Protein AF-A0A954LV20-F1 (afdb_monomer_lite)

Secondary structure (DSSP, 8-state):
------PPPHHHHTTS-----PPP-HHHHHHHHHHH-TT--HHHHHHHHHHHHHHHH-TT-SS---HHHHHHHHHHHHHTT--HHHHHH--TTHHHH--SHHHHHHHHHTT-

Foldseek 3Di:
DPPDDDDDDPVVVVVDDDDDDDADDLVVLVVVLCVLCVPQDPLNSVLLSVVLVVLQPDPQAPDRFGSQLSSVLSVVCVVVVPDSVNSVVDRPPCCSRHVDPSSVVVVVVVND

Radius of gyration: 16.37 Å; chains: 1; bounding box: 40×36×41 Å

Structure (mmCIF, N/CA/C/O backbone):
data_AF-A0A954LV20-F1
#
_entry.id   AF-A0A954LV20-F1
#
loop_
_atom_site.group_PDB
_atom_site.id
_atom_site.type_symbol
_atom_site.label_atom_id
_atom_site.label_alt_id
_atom_site.label_comp_id
_atom_site.label_asym_id
_atom_site.label_entity_id
_atom_site.label_seq_id
_atom_site.pdbx_PDB_ins_code
_atom_site.Cartn_x
_atom_site.Cartn_y
_atom_site.Cartn_z
_atom_site.occupancy
_atom_site.B_iso_or_equiv
_atom_site.auth_seq_id
_atom_site.auth_comp_id
_atom_site.auth_asym_id
_atom_site.auth_atom_id
_atom_site.pdbx_PDB_model_num
ATOM 1 N N . THR A 1 1 ? 17.984 -9.323 3.200 1.00 39.69 1 THR A N 1
ATOM 2 C CA . THR A 1 1 ? 18.374 -9.291 1.773 1.00 39.69 1 THR A CA 1
ATOM 3 C C . THR A 1 1 ? 17.966 -7.945 1.202 1.00 39.69 1 THR A C 1
ATOM 5 O O . THR A 1 1 ? 16.823 -7.547 1.378 1.00 39.69 1 THR A O 1
ATOM 8 N N . SER A 1 2 ? 18.893 -7.176 0.620 1.00 36.25 2 SER A N 1
ATOM 9 C CA . SER A 1 2 ? 18.552 -5.891 -0.012 1.00 36.25 2 SER A CA 1
ATOM 10 C C . SER A 1 2 ? 17.952 -6.174 -1.391 1.00 36.25 2 SER A C 1
ATOM 12 O O . SER A 1 2 ? 18.685 -6.297 -2.368 1.00 36.25 2 SER A O 1
ATOM 14 N N . ASN A 1 3 ? 16.627 -6.343 -1.461 1.00 51.16 3 ASN A N 1
ATOM 15 C CA . ASN A 1 3 ? 15.874 -6.363 -2.723 1.00 51.16 3 ASN A CA 1
ATOM 16 C C . ASN A 1 3 ? 15.772 -4.931 -3.265 1.00 51.16 3 ASN A C 1
ATOM 18 O O . ASN A 1 3 ? 14.687 -4.358 -3.348 1.00 51.16 3 ASN A O 1
ATOM 22 N N . ASN A 1 4 ? 16.915 -4.312 -3.555 1.00 57.66 4 ASN A N 1
ATOM 23 C CA . ASN A 1 4 ? 16.916 -3.085 -4.329 1.00 57.66 4 ASN A CA 1
ATOM 24 C C . ASN A 1 4 ? 16.660 -3.480 -5.785 1.00 57.66 4 ASN A C 1
ATOM 26 O O . ASN A 1 4 ? 17.418 -4.279 -6.339 1.00 57.66 4 ASN A O 1
ATOM 30 N N . GLU A 1 5 ? 15.580 -2.972 -6.373 1.00 66.25 5 GLU A N 1
ATOM 31 C CA . GLU A 1 5 ? 15.262 -3.196 -7.782 1.00 66.25 5 GLU A CA 1
ATOM 32 C C . GLU A 1 5 ? 16.418 -2.652 -8.623 1.00 66.25 5 GLU A C 1
ATOM 34 O O . GLU A 1 5 ? 16.684 -1.451 -8.659 1.00 66.25 5 GLU A O 1
ATOM 39 N N . LYS A 1 6 ? 17.175 -3.565 -9.231 1.00 70.06 6 LYS A N 1
ATOM 40 C CA . LYS A 1 6 ? 18.248 -3.246 -10.163 1.00 70.06 6 LYS A CA 1
ATOM 41 C C . LYS A 1 6 ? 17.764 -3.676 -11.534 1.00 70.06 6 LYS A C 1
ATOM 43 O O . LYS A 1 6 ? 17.272 -4.797 -11.673 1.00 70.06 6 LYS A O 1
ATOM 48 N N . GLU A 1 7 ? 17.891 -2.799 -12.521 1.00 74.81 7 GLU A N 1
ATOM 49 C CA . GLU A 1 7 ? 17.536 -3.151 -13.892 1.00 74.81 7 GLU A CA 1
ATOM 50 C C . GLU A 1 7 ? 18.314 -4.398 -14.329 1.00 74.81 7 GLU A C 1
ATOM 52 O O . GLU A 1 7 ? 19.522 -4.526 -14.090 1.00 74.81 7 GLU A O 1
ATOM 57 N N . LEU A 1 8 ? 17.590 -5.354 -14.912 1.00 80.31 8 LEU A N 1
ATOM 58 C CA . LEU A 1 8 ? 18.183 -6.585 -15.413 1.00 80.31 8 LEU A CA 1
ATOM 59 C C . LEU A 1 8 ? 18.998 -6.273 -16.678 1.00 80.31 8 LEU A C 1
ATOM 61 O O . LEU A 1 8 ? 18.495 -5.576 -17.555 1.00 80.31 8 LEU A O 1
ATOM 65 N N . PRO A 1 9 ? 20.221 -6.813 -16.826 1.00 85.38 9 PRO A N 1
ATOM 66 C CA . PRO A 1 9 ? 21.006 -6.612 -18.041 1.00 85.38 9 PRO A CA 1
ATOM 67 C C . PRO A 1 9 ? 20.317 -7.194 -19.287 1.00 85.38 9 PRO A C 1
ATOM 69 O O . PRO A 1 9 ? 19.716 -8.268 -19.215 1.00 85.38 9 PRO A O 1
ATOM 72 N N . ASP A 1 10 ? 20.528 -6.589 -20.460 1.00 84.06 10 ASP A N 1
ATOM 73 C CA . ASP A 1 10 ? 19.981 -7.050 -21.754 1.00 84.06 10 ASP A CA 1
ATOM 74 C C . ASP A 1 10 ? 20.246 -8.531 -22.060 1.00 84.06 10 ASP A C 1
ATOM 76 O O . ASP A 1 10 ? 19.436 -9.225 -22.682 1.00 84.06 10 ASP A O 1
ATOM 80 N N . ALA A 1 11 ? 21.393 -9.049 -21.612 1.00 85.81 11 ALA A N 1
ATOM 81 C CA . ALA A 1 11 ? 21.744 -10.456 -21.769 1.00 85.81 11 ALA A CA 1
ATOM 82 C C . ALA A 1 11 ? 20.756 -11.403 -21.059 1.00 85.81 11 ALA A C 1
ATOM 84 O O . ALA A 1 11 ? 20.539 -12.515 -21.543 1.00 85.81 11 ALA A O 1
ATOM 85 N N . PHE A 1 12 ? 20.149 -10.964 -19.950 1.00 82.25 12 PHE A N 1
ATOM 86 C CA . PHE A 1 12 ? 19.091 -11.687 -19.243 1.00 82.25 12 PHE A CA 1
ATOM 87 C C . PHE A 1 12 ? 17.727 -11.465 -19.893 1.00 82.25 12 PHE A C 1
ATOM 89 O O . PHE A 1 12 ? 16.999 -12.434 -20.097 1.00 82.25 12 PHE A O 1
ATOM 96 N N . LEU A 1 13 ? 17.409 -10.228 -20.291 1.00 82.81 13 LEU A N 1
ATOM 97 C CA . LEU A 1 13 ? 16.119 -9.901 -20.911 1.00 82.81 13 LEU A CA 1
ATOM 98 C C . LEU A 1 13 ? 15.853 -10.731 -22.175 1.00 82.81 13 LEU A C 1
ATOM 100 O O . LEU A 1 13 ? 14.733 -11.175 -22.397 1.00 82.81 13 LEU A O 1
ATOM 104 N N . ARG A 1 14 ? 16.891 -11.038 -22.965 1.00 88.50 14 ARG A N 1
ATOM 105 C CA . ARG A 1 14 ? 16.764 -11.876 -24.174 1.00 88.50 14 ARG A CA 1
ATOM 106 C C . ARG A 1 14 ? 16.593 -13.378 -23.912 1.00 88.50 14 ARG A C 1
ATOM 108 O O . ARG A 1 14 ? 16.395 -14.130 -24.861 1.00 88.50 14 ARG A O 1
ATOM 115 N N . ARG A 1 15 ? 16.712 -13.834 -22.661 1.00 93.31 15 ARG A N 1
ATOM 116 C CA . ARG A 1 15 ? 16.592 -15.252 -22.265 1.00 93.31 15 ARG A CA 1
ATOM 117 C C . ARG A 1 15 ? 15.349 -15.532 -21.422 1.00 93.31 15 ARG A C 1
ATOM 11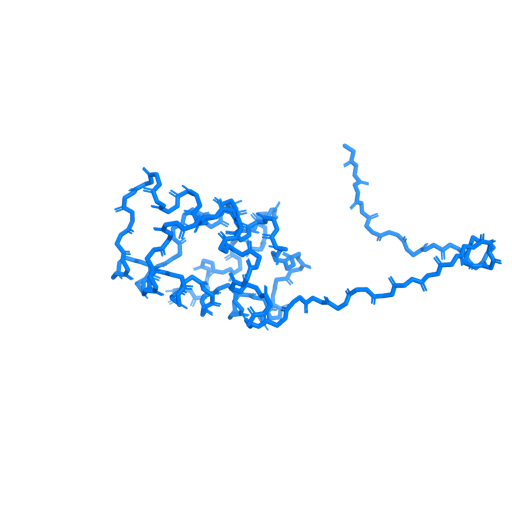9 O O . ARG A 1 15 ? 15.134 -16.675 -21.027 1.00 93.31 15 ARG A O 1
ATOM 126 N N . CYS A 1 16 ? 14.544 -14.508 -21.149 1.00 88.19 16 CYS A N 1
ATOM 127 C CA . CYS A 1 16 ? 13.368 -14.599 -20.298 1.00 88.19 16 CYS A CA 1
ATOM 128 C C . CYS A 1 16 ? 12.140 -14.041 -21.019 1.00 88.19 16 CYS A C 1
ATOM 130 O O . CYS A 1 16 ? 12.219 -13.044 -21.731 1.00 88.19 16 CYS A O 1
ATOM 132 N N . VAL A 1 17 ? 10.987 -14.670 -20.793 1.00 86.00 17 VAL A N 1
ATOM 133 C CA . VAL A 1 17 ? 9.694 -14.086 -21.158 1.00 86.00 17 VAL A CA 1
ATOM 134 C C . VAL A 1 17 ? 9.321 -13.082 -20.076 1.00 86.00 17 VAL A C 1
ATOM 136 O O . VAL A 1 17 ? 9.325 -13.417 -18.892 1.00 86.00 17 VAL A O 1
ATOM 139 N N . PHE A 1 18 ? 9.006 -11.857 -20.482 1.00 84.00 18 PHE A N 1
ATOM 140 C CA . PHE A 1 18 ? 8.568 -10.803 -19.578 1.00 84.00 18 PHE A CA 1
ATOM 141 C C . PHE A 1 18 ? 7.073 -10.549 -19.752 1.00 84.00 18 PHE A C 1
ATOM 143 O O . PHE A 1 18 ? 6.589 -10.373 -20.870 1.00 84.00 18 PHE A O 1
ATOM 150 N N . HIS A 1 19 ? 6.352 -10.500 -18.635 1.00 87.00 19 HIS A N 1
ATOM 151 C CA . HIS A 1 19 ? 4.964 -10.070 -18.594 1.00 87.00 19 HIS A CA 1
ATOM 152 C C . HIS A 1 19 ? 4.827 -8.976 -17.541 1.00 87.00 19 HIS A C 1
ATOM 154 O O . HIS A 1 19 ? 5.071 -9.206 -16.356 1.00 87.00 19 HIS A O 1
ATOM 160 N N . TYR A 1 20 ? 4.465 -7.777 -17.989 1.00 88.50 20 TYR A N 1
ATOM 161 C CA . TYR A 1 20 ? 4.199 -6.667 -17.091 1.00 88.50 20 TYR A CA 1
ATOM 162 C C . TYR A 1 20 ? 2.812 -6.829 -16.475 1.00 88.50 20 TYR A C 1
ATOM 164 O O . TYR A 1 20 ? 1.810 -6.831 -17.188 1.00 88.50 20 TYR A O 1
ATOM 172 N N . ILE A 1 21 ? 2.764 -6.921 -15.149 1.00 91.31 21 ILE A N 1
ATOM 173 C CA . ILE A 1 21 ? 1.515 -6.905 -14.395 1.00 91.31 21 ILE A CA 1
ATOM 174 C C . ILE A 1 21 ? 1.300 -5.474 -13.919 1.00 91.31 21 ILE A C 1
ATOM 176 O O . ILE A 1 21 ? 2.054 -4.961 -13.089 1.00 91.31 21 ILE A O 1
ATOM 180 N N . ALA A 1 22 ? 0.280 -4.821 -14.471 1.00 93.56 22 ALA A N 1
ATOM 181 C CA . ALA A 1 22 ? -0.117 -3.500 -14.019 1.00 93.56 22 ALA A CA 1
ATOM 182 C C . ALA A 1 22 ? -0.559 -3.555 -12.553 1.00 93.56 22 ALA A C 1
ATOM 184 O O . ALA A 1 22 ? -1.127 -4.546 -12.088 1.00 93.56 22 ALA A O 1
ATOM 185 N N . PHE A 1 23 ? -0.311 -2.472 -11.819 1.00 95.81 23 PHE A N 1
ATOM 186 C CA . PHE A 1 23 ? -0.840 -2.365 -10.467 1.00 95.81 23 PHE A CA 1
ATOM 187 C C . PHE A 1 23 ? -2.379 -2.393 -10.515 1.00 95.81 23 PHE A C 1
ATOM 189 O O . PHE A 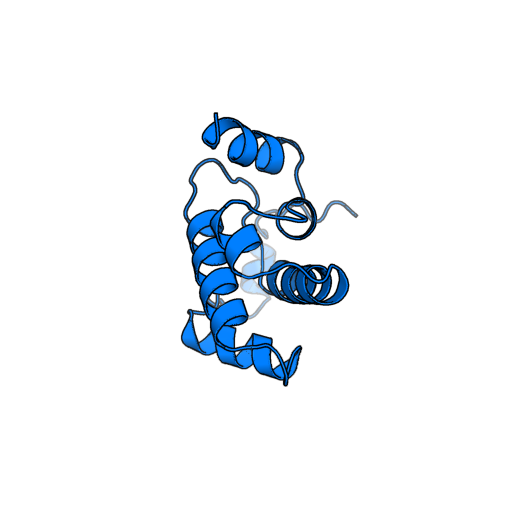1 23 ? -2.940 -1.716 -11.381 1.00 95.81 23 PHE A O 1
ATOM 196 N N . PRO A 1 24 ? -3.062 -3.131 -9.617 1.00 97.06 24 PRO A N 1
ATOM 197 C CA . PRO A 1 24 ? -4.508 -3.289 -9.697 1.00 97.06 24 PRO A CA 1
ATOM 198 C C . PRO A 1 24 ? -5.234 -1.944 -9.635 1.00 97.06 24 PRO A C 1
ATOM 200 O O . PRO A 1 24 ? -4.866 -1.055 -8.855 1.00 97.06 24 PRO A O 1
ATOM 203 N N . ASP A 1 25 ? -6.288 -1.809 -10.436 1.00 95.50 25 ASP A N 1
ATOM 204 C CA . ASP A 1 25 ? -7.250 -0.725 -10.276 1.00 95.50 25 ASP A CA 1
ATOM 205 C C . ASP A 1 25 ? -8.114 -0.938 -9.023 1.00 95.50 25 ASP A C 1
ATOM 207 O O . ASP A 1 25 ? -8.016 -1.956 -8.334 1.00 95.50 25 ASP A O 1
ATOM 211 N N . LYS A 1 26 ? -8.961 0.044 -8.701 1.00 95.94 26 LYS A N 1
ATOM 212 C CA . LYS A 1 26 ? -9.787 -0.001 -7.488 1.00 95.94 26 LYS A CA 1
ATOM 213 C C . LYS A 1 26 ? -10.705 -1.223 -7.455 1.00 95.94 26 LYS A C 1
ATOM 215 O O . LYS A 1 26 ? -10.862 -1.802 -6.387 1.00 95.94 26 LYS A O 1
ATOM 220 N N . GLN A 1 27 ? -11.287 -1.612 -8.590 1.00 96.44 27 GLN A N 1
ATOM 221 C CA . GLN A 1 27 ? -12.224 -2.734 -8.645 1.00 96.44 27 GLN A CA 1
ATOM 222 C C . GLN A 1 27 ? -11.498 -4.060 -8.408 1.00 96.44 27 GLN A C 1
ATOM 224 O O . GLN A 1 27 ? -11.867 -4.815 -7.515 1.00 96.44 27 GLN A O 1
ATOM 229 N N . THR A 1 28 ? -10.397 -4.284 -9.121 1.00 97.88 28 THR A N 1
ATOM 230 C CA . THR A 1 28 ? -9.547 -5.465 -8.942 1.00 97.88 28 THR A CA 1
ATOM 231 C C . THR A 1 28 ? -8.986 -5.524 -7.520 1.00 97.88 28 THR A C 1
ATOM 233 O O . THR A 1 28 ? -8.878 -6.594 -6.926 1.00 97.88 28 THR A O 1
ATOM 236 N N . MET A 1 29 ? -8.646 -4.372 -6.931 1.00 98.25 29 MET A N 1
ATOM 237 C CA . MET A 1 29 ? -8.170 -4.304 -5.551 1.00 98.25 29 MET A CA 1
ATOM 238 C C . MET A 1 29 ? -9.252 -4.690 -4.538 1.00 98.25 29 MET A C 1
ATOM 240 O O . MET A 1 29 ? -8.936 -5.367 -3.562 1.00 98.25 29 MET A O 1
ATOM 244 N N . VAL A 1 30 ? -10.515 -4.306 -4.762 1.00 98.31 30 VAL A N 1
ATOM 245 C CA . VAL A 1 30 ? -11.644 -4.781 -3.945 1.00 98.31 30 VAL A CA 1
ATOM 246 C C . VAL A 1 30 ? -11.710 -6.304 -3.992 1.00 98.31 30 VAL A C 1
ATOM 248 O O . VAL A 1 30 ? -11.760 -6.927 -2.934 1.00 98.31 30 VAL A O 1
ATOM 251 N N . ASP A 1 31 ? -11.635 -6.903 -5.180 1.00 98.19 31 ASP A N 1
ATOM 252 C CA . ASP A 1 31 ? -11.709 -8.359 -5.336 1.00 98.19 31 ASP A CA 1
ATOM 253 C C . ASP A 1 31 ? -10.559 -9.062 -4.601 1.00 98.19 31 ASP A C 1
ATOM 255 O O . ASP A 1 31 ? -10.787 -10.009 -3.846 1.00 98.19 31 ASP A O 1
ATOM 259 N N . ILE A 1 32 ? -9.330 -8.546 -4.732 1.00 98.38 32 ILE A N 1
ATOM 260 C CA . ILE A 1 32 ? -8.163 -9.052 -3.994 1.00 98.38 32 ILE A CA 1
ATOM 261 C C . ILE A 1 32 ? -8.404 -8.963 -2.486 1.00 98.38 32 ILE A C 1
ATOM 263 O O . ILE A 1 32 ? -8.226 -9.946 -1.766 1.00 98.38 32 ILE A O 1
ATOM 267 N N . VAL A 1 33 ? -8.830 -7.801 -1.988 1.00 98.44 33 VAL A N 1
ATOM 268 C CA . VAL A 1 33 ? -9.073 -7.612 -0.556 1.00 98.44 33 VAL A CA 1
ATOM 269 C C . VAL A 1 33 ? -10.152 -8.565 -0.054 1.00 98.44 33 VAL A C 1
ATOM 271 O O . VAL A 1 33 ? -9.980 -9.125 1.022 1.00 98.44 33 VAL A O 1
ATOM 274 N N . ARG A 1 34 ? -11.221 -8.811 -0.816 1.00 98.00 34 ARG A N 1
ATOM 275 C CA . ARG A 1 34 ? -12.301 -9.730 -0.422 1.00 98.00 34 ARG A CA 1
ATOM 276 C C . ARG A 1 34 ? -11.847 -11.178 -0.296 1.00 98.00 34 ARG A C 1
ATOM 278 O O . ARG A 1 34 ? -12.383 -11.893 0.544 1.00 98.00 34 ARG A O 1
ATOM 285 N N . VAL A 1 35 ? -10.841 -11.603 -1.060 1.00 98.31 35 VAL A N 1
ATOM 286 C CA . VAL A 1 35 ? -10.226 -12.930 -0.887 1.00 98.31 35 VAL A CA 1
ATOM 287 C C . VAL A 1 35 ? -9.506 -13.035 0.462 1.00 98.31 35 VAL A C 1
ATOM 289 O O . VAL A 1 35 ? -9.587 -14.067 1.125 1.00 98.31 35 VAL A O 1
ATOM 292 N N . HIS A 1 36 ? -8.823 -11.971 0.892 1.00 98.19 36 HIS A N 1
ATOM 293 C CA . HIS A 1 36 ? -8.049 -11.965 2.139 1.00 98.19 36 HIS A CA 1
ATOM 294 C C . HIS A 1 36 ? -8.875 -11.604 3.380 1.00 98.19 36 HIS A C 1
ATOM 296 O O . HIS A 1 36 ? -8.610 -12.114 4.467 1.00 98.19 36 HIS A O 1
ATOM 302 N N . HIS A 1 37 ? -9.884 -10.751 3.212 1.00 97.56 37 HIS A N 1
ATOM 303 C CA . HIS A 1 37 ? -10.749 -10.207 4.257 1.00 97.56 37 HIS A CA 1
ATOM 304 C C . HIS A 1 37 ? -12.227 -10.290 3.833 1.00 97.56 37 HIS A C 1
ATOM 306 O O . HIS A 1 37 ? -12.845 -9.259 3.555 1.00 97.56 37 HIS A O 1
ATOM 312 N N . PRO A 1 38 ? -12.831 -11.495 3.787 1.00 96.75 38 PRO A N 1
ATOM 313 C CA . PRO A 1 38 ? -14.197 -11.681 3.281 1.00 96.75 38 PRO A CA 1
ATOM 314 C C . PRO A 1 38 ? -15.247 -10.816 3.991 1.00 96.75 38 PRO A C 1
ATOM 316 O O . PRO A 1 38 ? -16.169 -10.305 3.360 1.00 96.75 38 PRO A O 1
ATOM 319 N N . ASN A 1 39 ? -15.053 -10.593 5.294 1.00 95.44 39 ASN A N 1
ATOM 320 C CA . ASN A 1 39 ? -15.984 -9.881 6.170 1.00 95.44 39 ASN A CA 1
ATOM 321 C C . ASN A 1 39 ? -15.587 -8.415 6.421 1.00 95.44 39 ASN A C 1
ATOM 323 O O . ASN A 1 39 ? -16.036 -7.832 7.405 1.00 95.44 39 ASN A O 1
ATOM 327 N N . VAL A 1 40 ? -14.700 -7.823 5.609 1.00 96.06 40 VAL A N 1
ATOM 328 C CA . VAL A 1 40 ? -14.380 -6.394 5.754 1.00 96.06 40 VAL A CA 1
ATOM 329 C C . VAL A 1 40 ? -15.634 -5.553 5.507 1.00 96.06 40 VAL A C 1
ATOM 331 O O . VAL A 1 40 ? -16.373 -5.793 4.551 1.00 96.06 40 VAL A O 1
ATOM 334 N N . GLU A 1 41 ? -15.886 -4.573 6.368 1.00 95.38 41 GLU A N 1
ATOM 335 C CA . GLU A 1 41 ? -17.010 -3.655 6.195 1.00 95.38 41 GLU A CA 1
ATOM 336 C C . GLU A 1 41 ? -16.799 -2.754 4.970 1.00 95.38 41 GLU A C 1
ATOM 338 O O . GLU A 1 41 ? -15.692 -2.264 4.726 1.00 95.38 41 GLU A O 1
ATOM 343 N N . ASP A 1 42 ? -17.866 -2.513 4.207 1.00 95.19 42 ASP A N 1
ATOM 344 C CA . ASP A 1 42 ? -17.808 -1.775 2.938 1.00 95.19 42 ASP A CA 1
ATOM 345 C C . ASP A 1 42 ? -17.296 -0.342 3.114 1.00 95.19 42 ASP A C 1
ATOM 347 O O . ASP A 1 42 ? -16.477 0.127 2.320 1.00 95.19 42 ASP A O 1
ATOM 351 N N . GLU A 1 43 ? -17.738 0.347 4.170 1.00 94.00 43 GLU A N 1
ATOM 352 C CA . GLU A 1 43 ? -17.310 1.722 4.431 1.00 94.00 43 GLU A CA 1
ATOM 353 C C . GLU A 1 43 ? -15.835 1.772 4.848 1.00 94.00 43 GLU A C 1
ATOM 355 O O . GLU A 1 43 ? -15.085 2.610 4.345 1.00 94.00 43 GLU A O 1
ATOM 360 N N . LEU A 1 44 ? -15.374 0.817 5.667 1.00 95.06 44 LEU A N 1
ATOM 361 C CA . LEU A 1 44 ? -13.954 0.689 5.998 1.00 95.06 44 LEU A CA 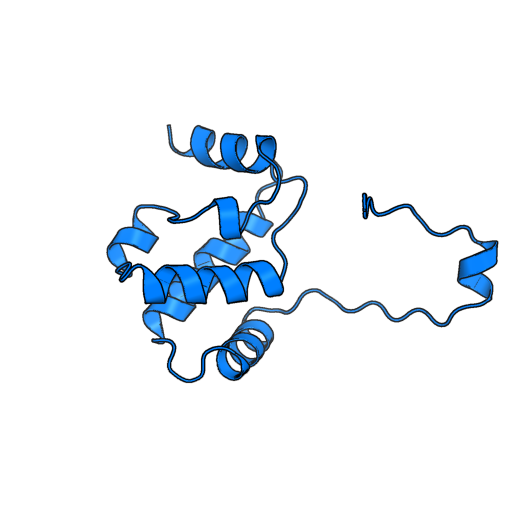1
ATOM 362 C C . LEU A 1 44 ? -13.122 0.448 4.735 1.00 95.06 44 LEU A C 1
ATOM 364 O O . LEU A 1 44 ? -12.130 1.142 4.514 1.00 95.06 44 LEU A O 1
ATOM 368 N N . LEU A 1 45 ? -13.537 -0.494 3.884 1.00 96.62 45 LEU A N 1
ATOM 369 C CA . LEU A 1 45 ? -12.835 -0.807 2.641 1.00 96.62 45 LEU A CA 1
ATOM 370 C C . LEU A 1 45 ? -12.735 0.418 1.728 1.00 96.62 45 LEU A C 1
ATOM 372 O O . LEU A 1 45 ? -11.664 0.722 1.202 1.00 96.62 45 LEU A O 1
ATOM 376 N N . LYS A 1 46 ? -13.837 1.149 1.565 1.00 95.81 46 LYS A N 1
ATOM 377 C CA . LYS A 1 46 ? -13.888 2.362 0.750 1.00 95.81 46 LYS A CA 1
ATOM 378 C C . LYS A 1 46 ? -12.930 3.437 1.266 1.00 95.81 46 LYS A C 1
ATOM 380 O O . LYS A 1 46 ? -12.165 3.986 0.470 1.00 95.81 46 LYS A O 1
ATOM 385 N N . GLN A 1 47 ? -12.931 3.714 2.573 1.00 95.38 47 GLN A N 1
ATOM 386 C CA . GLN A 1 47 ? -12.023 4.694 3.183 1.00 95.38 47 GLN A CA 1
ATOM 387 C C . GLN A 1 47 ? -10.558 4.260 3.075 1.00 95.38 47 GLN A C 1
ATOM 389 O O . GLN A 1 47 ? -9.694 5.058 2.707 1.00 95.38 47 GLN A O 1
ATOM 394 N N . VAL A 1 48 ? -10.278 2.979 3.318 1.00 96.88 48 VAL A N 1
ATOM 395 C CA . VAL A 1 48 ? -8.942 2.397 3.165 1.00 96.88 48 VAL A CA 1
ATOM 396 C C . VAL A 1 48 ? -8.432 2.567 1.736 1.00 96.88 48 VAL A C 1
ATOM 398 O O . VAL A 1 48 ? -7.329 3.076 1.543 1.00 96.88 48 VAL A O 1
ATOM 401 N N . LEU A 1 49 ? -9.223 2.194 0.725 1.00 97.38 49 LEU A N 1
ATOM 402 C CA . LEU A 1 49 ? -8.817 2.319 -0.675 1.00 97.38 49 LEU A CA 1
ATOM 403 C C . LEU A 1 49 ? -8.621 3.783 -1.073 1.00 97.38 49 LEU A C 1
ATOM 405 O O . LEU A 1 49 ? -7.654 4.099 -1.764 1.00 97.38 49 LEU A O 1
ATOM 409 N N . LEU A 1 50 ? -9.487 4.687 -0.607 1.00 95.44 50 LEU A N 1
ATOM 410 C CA . LEU A 1 50 ? -9.329 6.121 -0.838 1.00 95.44 50 LEU A CA 1
ATOM 411 C C . LEU A 1 50 ? -7.965 6.618 -0.336 1.00 95.44 50 LEU A C 1
ATOM 413 O O . LEU A 1 50 ? -7.211 7.222 -1.100 1.00 95.44 50 LEU A O 1
ATOM 417 N N . ARG A 1 51 ? -7.623 6.310 0.920 1.00 94.81 51 ARG A N 1
ATOM 418 C CA . ARG A 1 51 ? -6.349 6.708 1.541 1.00 94.81 51 ARG A CA 1
ATOM 419 C C . ARG A 1 51 ? -5.147 6.036 0.893 1.00 94.81 51 ARG A C 1
ATOM 421 O O . ARG A 1 51 ? -4.127 6.682 0.675 1.00 94.81 51 ARG A O 1
ATOM 428 N N . PHE A 1 52 ? -5.272 4.757 0.560 1.00 97.12 52 PHE A N 1
ATOM 429 C CA . PHE A 1 52 ? -4.203 3.976 -0.044 1.00 97.12 52 PHE A CA 1
ATOM 430 C C . PHE A 1 52 ? -3.798 4.508 -1.423 1.00 97.12 52 PHE A C 1
ATOM 432 O O . PHE A 1 52 ? -2.609 4.691 -1.686 1.00 97.12 52 PHE A O 1
ATOM 439 N N . TYR A 1 53 ? -4.766 4.792 -2.301 1.00 96.88 53 TYR A N 1
ATOM 440 C CA . TYR A 1 53 ? -4.457 5.342 -3.622 1.00 96.88 53 TYR A CA 1
ATOM 441 C C . TYR A 1 53 ? -3.975 6.791 -3.543 1.00 96.88 53 TYR A C 1
ATOM 443 O O . TYR A 1 53 ? -3.000 7.113 -4.216 1.00 96.88 53 TYR A O 1
ATOM 451 N N . TRP A 1 54 ? -4.552 7.616 -2.660 1.00 94.38 54 TRP A N 1
ATOM 452 C CA . TRP A 1 54 ? -4.023 8.957 -2.384 1.00 94.38 54 TRP A CA 1
ATOM 453 C C . TRP A 1 54 ? -2.542 8.908 -1.982 1.00 94.38 54 TRP A C 1
ATOM 455 O O . TRP A 1 54 ? -1.714 9.606 -2.562 1.00 94.38 54 TRP A O 1
ATOM 465 N N . LEU A 1 55 ? -2.176 8.012 -1.059 1.00 95.00 55 LEU A N 1
ATOM 466 C CA . LEU A 1 55 ? -0.790 7.832 -0.626 1.00 95.00 55 LEU A CA 1
ATOM 467 C C . LEU A 1 55 ? 0.140 7.418 -1.782 1.00 95.00 55 LEU A C 1
ATOM 469 O O . LEU A 1 55 ? 1.280 7.869 -1.851 1.00 95.00 55 LEU A O 1
ATOM 473 N N . ARG A 1 56 ? -0.331 6.571 -2.706 1.00 95.56 56 ARG A N 1
ATOM 474 C CA . ARG A 1 56 ? 0.442 6.141 -3.888 1.00 95.56 56 ARG A CA 1
ATOM 475 C C . ARG A 1 56 ? 0.638 7.246 -4.930 1.00 95.56 56 ARG A C 1
ATOM 477 O O . ARG A 1 56 ? 1.562 7.133 -5.739 1.00 95.56 56 ARG A O 1
ATOM 484 N N . GLU A 1 57 ? -0.219 8.262 -4.927 1.00 94.94 57 GLU A N 1
ATOM 485 C CA . GLU A 1 57 ? -0.149 9.421 -5.823 1.00 94.94 57 GLU A CA 1
ATOM 486 C C . GLU A 1 57 ? 0.813 10.505 -5.312 1.00 94.94 57 GLU A C 1
ATOM 488 O O . GLU A 1 57 ? 1.252 11.344 -6.099 1.00 94.94 57 GLU A O 1
ATOM 493 N N . LEU A 1 58 ? 1.201 10.470 -4.031 1.00 94.31 58 LEU A N 1
ATOM 494 C CA . LEU A 1 58 ? 2.127 11.444 -3.456 1.00 94.31 58 LEU A CA 1
ATOM 495 C C . LEU A 1 58 ? 3.527 11.349 -4.101 1.00 94.31 58 LEU A C 1
ATOM 497 O O . LEU A 1 58 ? 4.186 10.309 -3.995 1.00 94.31 58 LEU A O 1
ATOM 501 N N . PRO A 1 59 ? 4.046 12.437 -4.709 1.00 91.81 59 PRO A N 1
ATOM 502 C CA . PRO A 1 59 ? 5.360 12.429 -5.362 1.00 91.81 59 PRO A CA 1
ATOM 503 C C . PRO A 1 59 ? 6.539 12.242 -4.399 1.00 91.81 59 PRO A C 1
ATOM 505 O O . PRO A 1 59 ? 7.610 11.807 -4.813 1.00 91.81 59 PRO A O 1
ATOM 508 N N . SER A 1 60 ? 6.359 12.592 -3.122 1.00 90.56 60 SER A N 1
ATOM 509 C CA . SER A 1 60 ? 7.387 12.479 -2.081 1.00 90.56 60 SER A CA 1
ATOM 510 C C . SER A 1 60 ? 7.660 11.034 -1.655 1.00 90.56 60 SER A C 1
ATOM 512 O O . SER A 1 60 ? 8.710 10.770 -1.071 1.00 90.56 60 SER A O 1
ATOM 514 N N . ILE A 1 61 ? 6.750 10.103 -1.963 1.00 93.69 61 ILE A N 1
ATOM 515 C CA . ILE A 1 61 ? 6.865 8.699 -1.572 1.00 93.69 61 ILE A CA 1
ATOM 516 C C . ILE A 1 61 ? 7.761 7.959 -2.557 1.00 93.69 61 ILE A C 1
ATOM 518 O O . ILE A 1 61 ? 7.394 7.708 -3.708 1.00 93.69 61 ILE A O 1
ATOM 522 N N . ARG A 1 62 ? 8.944 7.560 -2.084 1.00 89.88 62 ARG A N 1
ATOM 523 C CA . ARG A 1 62 ? 9.925 6.836 -2.899 1.00 89.88 62 ARG A CA 1
ATOM 524 C C . ARG A 1 62 ? 9.532 5.380 -3.082 1.00 89.88 62 ARG A C 1
ATOM 526 O O . ARG A 1 62 ? 9.635 4.859 -4.190 1.00 89.88 62 ARG A O 1
ATOM 533 N N . LYS A 1 63 ? 9.094 4.709 -2.010 1.00 92.62 63 LYS A N 1
ATOM 534 C CA . LYS A 1 63 ? 8.587 3.336 -2.083 1.00 92.62 63 LYS A CA 1
ATOM 535 C C . LYS A 1 63 ? 7.074 3.338 -1.896 1.00 92.62 63 LYS A C 1
ATOM 537 O O . LYS A 1 63 ? 6.573 3.317 -0.775 1.00 92.62 63 LYS A O 1
ATOM 542 N N . ARG A 1 64 ? 6.347 3.324 -3.015 1.00 95.19 64 ARG A N 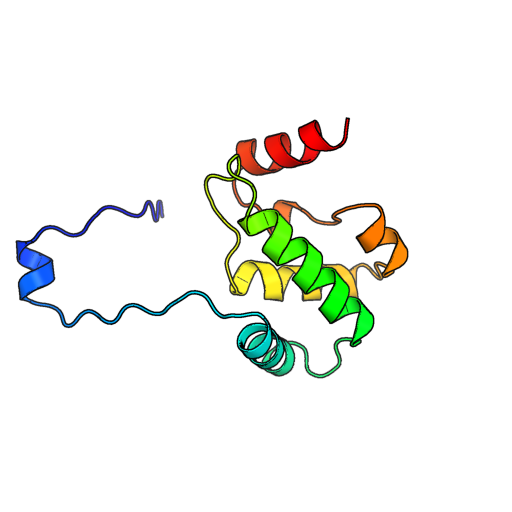1
ATOM 543 C CA . ARG A 1 64 ? 4.881 3.242 -3.006 1.00 95.19 64 ARG A CA 1
ATOM 544 C C . ARG A 1 64 ? 4.425 1.929 -2.349 1.00 95.19 64 ARG A C 1
ATOM 546 O O . ARG A 1 64 ? 4.976 0.881 -2.694 1.00 95.19 64 ARG A O 1
ATOM 553 N N . PRO A 1 65 ? 3.415 1.956 -1.464 1.00 96.75 65 PRO A N 1
ATOM 554 C CA . PRO A 1 65 ? 2.918 0.751 -0.804 1.00 96.75 65 PRO A CA 1
ATOM 555 C C . PRO A 1 65 ? 2.257 -0.189 -1.822 1.00 96.75 65 PRO A C 1
ATOM 557 O O . PRO A 1 65 ? 1.519 0.256 -2.701 1.00 96.75 65 PRO A O 1
ATOM 560 N N . SER A 1 66 ? 2.536 -1.482 -1.735 1.00 96.88 66 SER A N 1
ATOM 561 C CA . SER A 1 66 ? 2.023 -2.544 -2.603 1.00 96.88 66 SER A CA 1
ATOM 562 C C . SER A 1 66 ? 0.695 -3.121 -2.101 1.00 96.88 66 SER A C 1
ATOM 564 O O . SER A 1 66 ? 0.189 -2.757 -1.039 1.00 96.88 66 SER A O 1
ATOM 566 N N . THR A 1 67 ? 0.134 -4.057 -2.868 1.00 98.06 67 THR A N 1
ATOM 567 C CA . THR A 1 67 ? -1.066 -4.818 -2.495 1.00 98.06 67 THR A CA 1
ATOM 568 C C . THR A 1 67 ? -0.904 -5.539 -1.155 1.00 98.06 67 THR A C 1
ATOM 570 O O . THR A 1 67 ? -1.830 -5.528 -0.351 1.00 98.06 67 THR A O 1
ATOM 573 N N . SER A 1 68 ? 0.266 -6.121 -0.872 1.00 97.69 68 SER A N 1
ATOM 574 C CA . SER A 1 68 ? 0.492 -6.835 0.392 1.00 97.69 68 SER A CA 1
ATOM 575 C C . SER A 1 68 ? 0.446 -5.891 1.592 1.00 97.69 68 SER A C 1
ATOM 577 O O . SER A 1 68 ? -0.209 -6.190 2.584 1.00 97.69 68 SER A O 1
ATOM 579 N N . GLU A 1 69 ? 1.069 -4.712 1.477 1.00 98.31 69 GLU A N 1
ATOM 580 C CA . GLU A 1 69 ? 1.023 -3.701 2.538 1.00 98.31 69 GLU A CA 1
ATOM 581 C C . GLU A 1 69 ? -0.411 -3.201 2.797 1.00 98.31 69 GLU A C 1
ATOM 583 O O . GLU A 1 69 ? -0.771 -2.966 3.949 1.00 98.31 69 GLU A O 1
ATOM 588 N N . LEU A 1 70 ? -1.254 -3.086 1.763 1.00 98.50 70 LEU A N 1
ATOM 589 C CA . LEU A 1 70 ? -2.678 -2.772 1.928 1.00 98.50 70 LEU A CA 1
ATOM 590 C C . LEU A 1 70 ? -3.425 -3.861 2.710 1.00 98.50 70 LEU A C 1
ATOM 592 O O . LEU A 1 70 ? -4.169 -3.552 3.641 1.00 98.50 70 LEU A O 1
ATOM 596 N N . VAL A 1 71 ? -3.234 -5.128 2.332 1.00 98.50 71 VAL A N 1
ATOM 597 C CA . VAL A 1 71 ? -3.889 -6.276 2.980 1.00 98.50 71 VAL A CA 1
ATOM 598 C C . VAL A 1 71 ? -3.498 -6.357 4.457 1.00 98.50 71 VAL A C 1
ATOM 600 O O . VAL A 1 71 ? -4.369 -6.545 5.311 1.00 98.50 71 VAL A O 1
ATOM 603 N N . ASP A 1 72 ? -2.219 -6.149 4.771 1.00 98.38 72 ASP A N 1
ATOM 604 C CA . ASP A 1 72 ? -1.725 -6.114 6.149 1.00 98.38 72 ASP A CA 1
ATOM 605 C C . ASP A 1 72 ? -2.285 -4.920 6.930 1.00 98.38 72 ASP A C 1
ATOM 607 O O . ASP A 1 72 ? -2.607 -5.041 8.115 1.00 98.38 72 ASP A O 1
ATOM 611 N N . TRP A 1 73 ? -2.437 -3.765 6.277 1.00 98.19 73 TRP A N 1
ATOM 612 C CA . TRP A 1 73 ? -2.974 -2.566 6.913 1.00 98.19 73 TRP A CA 1
ATOM 613 C C . TRP A 1 73 ? -4.438 -2.737 7.313 1.00 98.19 73 TRP A C 1
ATOM 615 O O . TRP A 1 73 ? -4.792 -2.415 8.445 1.00 98.19 73 TRP A O 1
ATOM 625 N N . ILE A 1 74 ? -5.266 -3.343 6.457 1.00 98.06 74 ILE A N 1
ATOM 626 C CA . ILE A 1 74 ? -6.655 -3.698 6.799 1.00 98.06 74 ILE A CA 1
ATOM 627 C C . ILE A 1 74 ? -6.690 -4.611 8.028 1.00 98.06 74 ILE A C 1
ATOM 629 O O . ILE A 1 74 ? -7.444 -4.356 8.969 1.00 98.06 74 ILE A O 1
ATOM 633 N N . ALA A 1 75 ? -5.822 -5.624 8.067 1.00 97.69 75 ALA A N 1
ATOM 634 C CA . ALA A 1 75 ? -5.735 -6.537 9.201 1.00 97.69 75 ALA A CA 1
ATOM 635 C C . ALA A 1 75 ? -5.350 -5.812 10.505 1.00 97.69 75 ALA A C 1
ATOM 637 O O . ALA A 1 75 ? -5.863 -6.139 11.577 1.00 97.69 75 ALA A O 1
ATOM 638 N N . ALA A 1 76 ? -4.441 -4.835 10.428 1.00 97.62 76 ALA A N 1
ATOM 639 C CA . ALA A 1 76 ? -4.033 -4.021 11.570 1.00 97.62 76 ALA A CA 1
ATOM 640 C C . ALA A 1 76 ? -5.168 -3.105 12.057 1.00 97.62 76 ALA A C 1
ATOM 642 O O . ALA A 1 76 ? -5.419 -3.043 13.258 1.00 97.62 76 ALA A O 1
ATOM 643 N N . LEU A 1 77 ? -5.888 -2.453 11.139 1.00 96.81 77 LEU A N 1
ATOM 644 C CA . LEU A 1 77 ? -7.030 -1.590 11.458 1.00 96.81 77 LEU A CA 1
ATOM 645 C C . LEU A 1 77 ? -8.147 -2.367 12.169 1.00 96.81 77 LEU A C 1
ATOM 647 O O . LEU A 1 77 ? -8.623 -1.927 13.215 1.00 96.81 77 LEU A O 1
ATOM 651 N N . GLN A 1 78 ? -8.508 -3.549 11.657 1.00 95.56 78 GLN A N 1
ATOM 652 C CA . GLN A 1 78 ? -9.537 -4.403 12.261 1.00 95.56 78 GLN A CA 1
ATOM 653 C C . GLN A 1 78 ? -9.133 -4.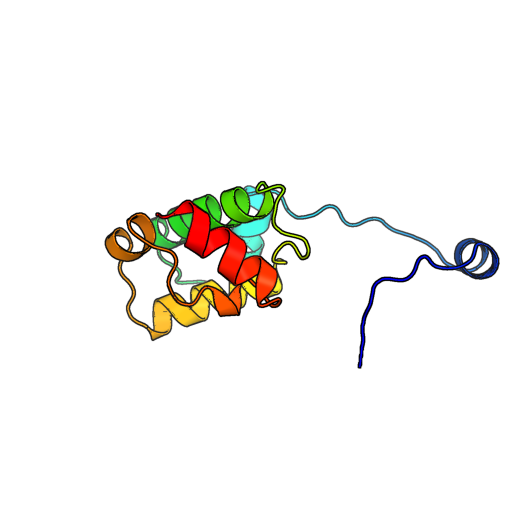898 13.655 1.00 95.56 78 GLN A C 1
ATOM 655 O O . GLN A 1 78 ? -9.921 -4.813 14.593 1.00 95.56 78 GLN A O 1
ATOM 660 N N . ARG A 1 79 ? -7.892 -5.376 13.822 1.00 96.12 79 ARG A N 1
ATOM 661 C CA . ARG A 1 79 ? -7.384 -5.825 15.133 1.00 96.12 79 ARG A CA 1
ATOM 662 C C . ARG A 1 79 ? -7.247 -4.681 16.134 1.00 96.12 79 ARG A C 1
ATOM 664 O O . ARG A 1 79 ? -7.414 -4.903 17.328 1.00 96.12 79 ARG A O 1
ATOM 671 N N . GLY A 1 80 ? -6.931 -3.484 15.649 1.00 94.81 80 GLY A N 1
ATOM 672 C CA . GLY A 1 80 ? -6.841 -2.272 16.455 1.00 94.81 80 GLY A CA 1
ATOM 673 C C . GLY A 1 80 ? -8.194 -1.655 16.806 1.00 94.81 80 GLY A C 1
ATOM 674 O O . GLY A 1 80 ? -8.215 -0.703 17.579 1.00 94.81 80 GLY A O 1
ATOM 675 N N . GLY A 1 81 ? -9.304 -2.157 16.249 1.00 94.00 81 GLY A N 1
ATOM 676 C CA . GLY A 1 81 ? -10.634 -1.584 16.465 1.00 94.00 81 GLY A CA 1
ATOM 677 C C . GLY A 1 81 ? -10.745 -0.134 15.985 1.00 94.00 81 GLY A C 1
ATOM 678 O O . GLY A 1 81 ? -11.444 0.666 16.602 1.00 94.00 81 GLY A O 1
ATOM 679 N N . ILE A 1 82 ? -10.015 0.225 14.925 1.00 94.62 82 ILE A N 1
ATOM 680 C CA . ILE A 1 82 ? -9.993 1.593 14.405 1.00 94.62 82 ILE A CA 1
ATOM 681 C C . ILE A 1 82 ? -11.318 1.898 13.708 1.00 94.62 82 ILE A C 1
ATOM 683 O O . ILE A 1 82 ? -11.713 1.190 12.781 1.00 94.62 82 ILE A O 1
ATOM 687 N N . SER A 1 83 ? -11.980 2.976 14.127 1.00 90.25 83 SER A N 1
ATOM 688 C CA . SER A 1 83 ? -13.203 3.444 13.480 1.00 90.25 83 SER A CA 1
ATOM 689 C C . SER A 1 83 ? -12.906 4.138 12.148 1.00 90.25 83 SER A C 1
ATOM 691 O O . SER A 1 83 ? -11.816 4.669 11.909 1.00 90.25 83 SER A O 1
ATOM 693 N N . THR A 1 84 ? -13.909 4.184 11.275 1.00 88.44 84 THR A N 1
ATOM 694 C CA . THR A 1 84 ? -13.842 4.925 10.008 1.00 88.44 84 THR A CA 1
ATOM 695 C C . THR A 1 84 ? -13.600 6.418 10.220 1.00 88.44 84 THR A C 1
ATOM 697 O O . THR A 1 84 ? -12.890 7.028 9.425 1.00 88.44 84 THR A O 1
ATOM 700 N N . ASP A 1 85 ? -14.119 6.996 11.308 1.00 88.12 85 ASP A N 1
ATOM 701 C CA . ASP A 1 85 ? -13.916 8.409 11.651 1.00 88.12 85 ASP A CA 1
ATOM 702 C C . ASP A 1 85 ? -12.458 8.693 12.018 1.00 88.12 85 ASP A C 1
ATOM 704 O O . ASP A 1 85 ? -11.867 9.663 11.539 1.00 88.12 85 ASP A O 1
ATOM 708 N N . THR A 1 86 ? -11.834 7.808 12.803 1.00 89.38 86 THR A N 1
ATOM 709 C CA . THR A 1 86 ? -10.399 7.894 13.098 1.00 89.38 86 THR A CA 1
ATOM 710 C C . THR A 1 86 ? -9.583 7.767 11.813 1.00 89.38 86 THR A C 1
ATOM 712 O O . THR A 1 86 ? -8.706 8.586 11.561 1.00 89.38 86 THR A O 1
ATOM 715 N N . LEU A 1 87 ? -9.914 6.814 10.939 1.00 88.69 87 LEU A N 1
ATOM 716 C CA . LEU A 1 87 ? -9.254 6.657 9.637 1.00 88.69 87 LEU A CA 1
ATOM 717 C C . LEU A 1 87 ? -9.472 7.856 8.685 1.00 88.69 87 LEU A C 1
ATOM 719 O O . LEU A 1 87 ? -8.681 8.099 7.770 1.00 88.69 87 LEU A O 1
ATOM 723 N N . ALA A 1 88 ? -10.550 8.617 8.868 1.00 85.00 88 ALA A N 1
ATOM 724 C CA . ALA A 1 88 ? -10.796 9.848 8.128 1.00 85.00 88 ALA A CA 1
ATOM 725 C C . ALA A 1 88 ? -9.989 11.035 8.687 1.00 85.00 88 ALA A C 1
ATOM 727 O O . ALA A 1 88 ? -9.573 11.913 7.928 1.00 85.00 88 ALA A O 1
ATOM 728 N N . ALA A 1 89 ? -9.729 11.072 9.991 1.00 87.25 89 ALA A N 1
ATOM 729 C CA . ALA A 1 89 ? -8.914 12.114 10.612 1.00 87.25 89 ALA A CA 1
ATOM 730 C C . ALA A 1 89 ? -7.402 11.860 10.454 1.00 87.25 89 ALA A C 1
ATOM 732 O O . ALA A 1 89 ? -6.605 12.797 10.349 1.00 87.25 89 ALA A O 1
ATOM 733 N N . GLU A 1 90 ? -6.990 10.594 10.429 1.00 89.25 90 GLU A N 1
ATOM 734 C CA . GLU A 1 90 ? -5.587 10.198 10.436 1.00 89.25 90 GLU A CA 1
ATOM 735 C C . GLU A 1 90 ? -5.301 8.915 9.648 1.00 89.25 90 GLU A C 1
ATOM 737 O O . GLU A 1 90 ? -6.193 8.264 9.121 1.00 89.25 90 GLU A O 1
ATOM 742 N N . MET A 1 91 ? -4.021 8.542 9.555 1.00 91.19 91 MET A N 1
ATOM 743 C CA . MET A 1 91 ? -3.583 7.264 8.988 1.00 91.19 91 MET A CA 1
ATOM 744 C C . MET A 1 91 ? -2.917 6.405 10.069 1.00 91.19 91 MET A C 1
ATOM 746 O O . MET A 1 91 ? -1.689 6.441 10.207 1.00 91.19 91 MET A O 1
ATOM 750 N N . PRO A 1 92 ? -3.699 5.636 10.849 1.00 94.25 92 PRO A N 1
ATOM 751 C CA . PRO A 1 92 ? -3.163 4.764 11.886 1.00 94.25 92 PRO A CA 1
ATOM 752 C C . PRO A 1 92 ? -2.224 3.718 11.299 1.00 94.25 92 PRO A C 1
ATOM 754 O O . PRO A 1 92 ? -2.393 3.284 10.160 1.00 94.25 92 PRO A O 1
ATOM 757 N N . PHE A 1 93 ? -1.242 3.283 12.086 1.00 95.56 93 PHE A N 1
ATOM 758 C CA . PHE A 1 93 ? -0.310 2.218 11.700 1.00 95.56 93 PHE A CA 1
ATOM 759 C C . PHE A 1 93 ? 0.416 2.473 10.365 1.00 95.56 93 PHE A C 1
ATOM 761 O O . PHE A 1 93 ? 0.659 1.543 9.599 1.00 95.56 93 PHE A O 1
ATOM 768 N N . LEU A 1 94 ? 0.798 3.724 10.083 1.00 94.88 94 LEU A N 1
ATOM 769 C CA . LEU A 1 94 ? 1.412 4.132 8.811 1.00 94.88 94 LEU A CA 1
ATOM 770 C C . LEU A 1 94 ? 2.651 3.302 8.412 1.00 94.88 94 LEU A C 1
ATOM 772 O O . LEU A 1 94 ? 2.866 3.056 7.227 1.00 94.88 94 LEU A O 1
ATOM 776 N N . GLY A 1 95 ? 3.424 2.794 9.378 1.00 95.75 95 GLY A N 1
ATOM 777 C CA . GLY A 1 95 ? 4.563 1.892 9.125 1.00 95.75 95 GLY A CA 1
ATOM 778 C C . GLY A 1 95 ? 4.184 0.520 8.534 1.00 95.75 95 GLY A C 1
ATOM 779 O O . GLY A 1 95 ? 5.032 -0.209 8.007 1.00 95.75 95 GLY A O 1
ATOM 780 N N . VAL A 1 96 ? 2.900 0.147 8.572 1.00 97.00 96 VAL A N 1
ATOM 781 C CA . VAL A 1 96 ? 2.394 -1.025 7.844 1.00 97.00 96 VAL A CA 1
ATOM 782 C C . VAL A 1 96 ? 2.407 -0.749 6.342 1.00 97.00 96 VAL A C 1
ATOM 784 O O . VAL A 1 96 ? 2.854 -1.614 5.591 1.00 97.00 96 VAL A O 1
ATOM 787 N N . LEU A 1 97 ? 2.037 0.467 5.927 1.00 96.81 97 LEU A N 1
ATOM 788 C CA . LEU A 1 97 ? 2.045 0.906 4.531 1.00 96.81 97 LEU A CA 1
ATOM 789 C C . LEU A 1 97 ? 3.448 1.298 4.048 1.00 96.81 97 LEU A C 1
ATOM 791 O O . LEU A 1 97 ? 3.882 0.874 2.980 1.00 96.81 97 LEU A O 1
ATOM 795 N N . LEU A 1 98 ? 4.173 2.100 4.828 1.00 96.19 98 LEU A N 1
ATOM 796 C CA . LEU A 1 98 ? 5.437 2.705 4.413 1.00 96.19 98 LEU A CA 1
ATOM 797 C C . LEU A 1 98 ? 6.619 2.041 5.116 1.00 96.19 98 LEU A C 1
ATOM 799 O O . LEU A 1 98 ? 6.729 2.050 6.338 1.00 96.19 98 LEU A O 1
ATOM 803 N N . LYS A 1 99 ? 7.532 1.470 4.324 1.00 91.94 99 LYS A N 1
ATOM 804 C CA . LYS A 1 99 ? 8.699 0.718 4.828 1.00 91.94 99 LYS A CA 1
ATOM 805 C C . LYS A 1 99 ? 9.983 1.538 4.920 1.00 91.94 99 LYS A C 1
ATOM 807 O O . LYS A 1 99 ? 11.029 0.981 5.241 1.00 91.94 99 LYS A O 1
ATOM 812 N N . ARG A 1 100 ? 9.935 2.828 4.585 1.00 92.38 100 ARG A N 1
ATOM 813 C CA . ARG A 1 100 ? 11.077 3.741 4.689 1.00 92.38 100 ARG A CA 1
ATOM 814 C C . ARG A 1 100 ? 10.730 4.859 5.656 1.00 92.38 100 ARG A C 1
ATOM 816 O O . ARG A 1 100 ? 9.678 5.471 5.518 1.00 92.38 100 ARG A O 1
ATOM 823 N N . GLU A 1 101 ? 11.637 5.137 6.581 1.00 92.06 101 GLU A N 1
ATOM 824 C CA . GLU A 1 101 ? 11.480 6.195 7.583 1.00 92.06 101 GLU A CA 1
ATOM 825 C C . GLU A 1 101 ? 11.247 7.560 6.925 1.00 92.06 101 GLU A C 1
ATOM 827 O O . GLU A 1 101 ? 10.251 8.211 7.213 1.00 92.06 101 GLU A O 1
ATOM 832 N N . ASN A 1 102 ? 12.040 7.907 5.907 1.00 92.94 102 ASN A N 1
ATOM 833 C CA . ASN A 1 102 ? 11.860 9.151 5.152 1.00 92.94 102 ASN A CA 1
ATOM 834 C C . ASN A 1 102 ? 10.479 9.262 4.473 1.00 92.94 102 ASN A C 1
ATOM 836 O O . ASN A 1 102 ? 9.960 10.365 4.333 1.00 92.94 102 ASN A O 1
ATOM 840 N N . ASP A 1 103 ? 9.891 8.143 4.025 1.00 94.25 103 ASP A N 1
ATOM 841 C CA . ASP A 1 103 ? 8.552 8.148 3.414 1.00 94.25 103 ASP A CA 1
ATOM 842 C C . ASP A 1 103 ? 7.482 8.408 4.496 1.00 94.25 103 ASP A C 1
ATOM 844 O O . ASP A 1 103 ? 6.533 9.154 4.261 1.00 94.25 103 ASP A O 1
ATOM 848 N N . VAL A 1 104 ? 7.655 7.844 5.700 1.00 93.94 104 VAL A N 1
ATOM 849 C CA . VAL A 1 104 ? 6.787 8.101 6.864 1.00 93.94 104 VAL A CA 1
ATOM 850 C C . VAL A 1 104 ? 6.874 9.566 7.292 1.00 93.94 104 VAL A C 1
ATOM 852 O O . VAL A 1 104 ? 5.844 10.224 7.428 1.00 93.94 104 VAL A O 1
ATOM 855 N N . GLU A 1 105 ? 8.086 10.094 7.459 1.00 92.00 105 GLU A N 1
ATOM 856 C CA . GLU A 1 105 ? 8.323 11.495 7.825 1.00 92.00 105 GLU A CA 1
ATOM 857 C C . GLU A 1 105 ? 7.709 12.463 6.810 1.00 92.00 105 GLU A C 1
ATOM 859 O O . GLU A 1 105 ? 7.070 13.439 7.202 1.00 92.00 105 GLU A O 1
ATOM 864 N N . ALA A 1 106 ? 7.840 12.174 5.510 1.00 91.50 106 ALA A N 1
A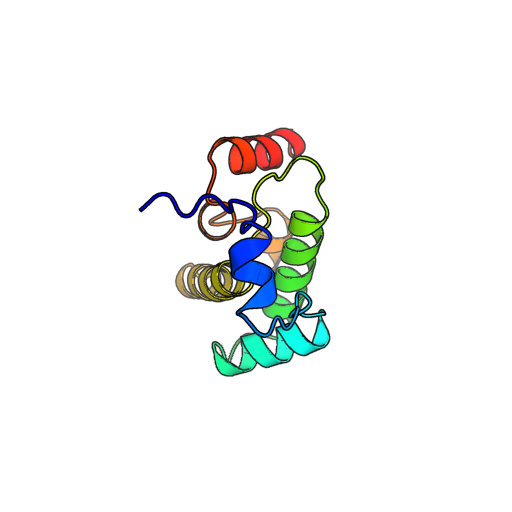TOM 865 C CA . ALA A 1 106 ? 7.276 13.000 4.447 1.00 91.50 106 ALA A CA 1
ATOM 866 C C . ALA A 1 106 ? 5.742 13.087 4.501 1.00 91.50 106 ALA A C 1
ATOM 868 O O . ALA A 1 106 ? 5.183 14.133 4.189 1.00 91.50 106 ALA A O 1
ATOM 869 N N . VAL A 1 107 ? 5.051 12.013 4.893 1.00 91.12 107 VAL A N 1
ATOM 870 C CA . VAL A 1 107 ? 3.586 12.034 5.056 1.00 91.12 107 VAL A CA 1
ATOM 871 C C . VAL A 1 107 ? 3.183 12.745 6.342 1.00 91.12 107 VAL A C 1
ATOM 873 O O . VAL A 1 107 ? 2.192 13.472 6.358 1.00 91.12 107 VAL A O 1
ATOM 876 N N . MET A 1 108 ? 3.941 12.557 7.422 1.00 88.56 108 MET A N 1
ATOM 877 C CA . MET A 1 108 ? 3.653 13.195 8.709 1.00 88.56 108 MET A CA 1
ATOM 878 C C . MET A 1 108 ? 3.865 14.711 8.655 1.00 88.56 108 MET A C 1
ATOM 880 O O . MET A 1 108 ? 3.079 15.447 9.244 1.00 88.56 108 MET A O 1
ATOM 884 N N . SER A 1 109 ? 4.867 15.192 7.914 1.00 86.56 109 SER A N 1
ATOM 885 C CA . SER A 1 109 ? 5.144 16.627 7.777 1.00 86.56 109 SER A CA 1
ATOM 886 C C . SER A 1 109 ? 4.105 17.381 6.943 1.00 86.56 109 SER A C 1
ATOM 888 O O . SER A 1 109 ? 3.908 18.564 7.179 1.00 86.56 109 SER A O 1
ATOM 890 N N . MET A 1 110 ? 3.389 16.712 6.031 1.00 79.81 110 MET A N 1
ATOM 891 C CA . MET A 1 110 ? 2.276 17.307 5.269 1.00 79.81 110 MET A CA 1
ATOM 892 C C . MET A 1 110 ? 1.016 17.556 6.111 1.00 79.81 110 MET A C 1
ATOM 894 O O . MET A 1 110 ? 0.077 18.187 5.630 1.00 79.81 110 MET A O 1
ATOM 898 N N . ARG A 1 111 ? 0.955 17.007 7.331 1.00 66.69 111 ARG A N 1
ATOM 899 C CA . ARG A 1 111 ? -0.187 17.155 8.247 1.00 66.69 111 ARG A CA 1
ATOM 900 C C . ARG A 1 111 ? -0.056 18.360 9.189 1.00 66.69 111 ARG A C 1
ATOM 902 O O . ARG A 1 111 ? -1.033 18.652 9.875 1.00 66.69 111 ARG A O 1
ATOM 909 N N . ASN A 1 112 ? 1.109 19.014 9.224 1.00 44.53 112 ASN A N 1
ATOM 910 C CA . ASN A 1 112 ? 1.373 20.246 9.978 1.00 44.53 112 ASN A CA 1
ATOM 911 C C . ASN A 1 112 ? 1.257 21.470 9.069 1.00 44.53 112 ASN A C 1
ATOM 913 O O . ASN A 1 112 ? 0.798 22.515 9.577 1.00 44.53 112 ASN A O 1
#

Sequence (112 aa):
TSNNEKELPDAFLRRCVFHYIAFPDKQTMVDIVRVHHPNVEDELLKQVLLRFYWLRELPSIRKRPSTSELVDWIAALQRGGISTDTLAAEMPFLGVLLKRENDVEAVMSMRN

pLDDT: mean 90.48, std 11.61, range [36.25, 98.5]

=== Feature glossary ===
A reading guide for the features in this record.

Start from the sequence.

  · Sequence gives the chain of amino acids in standard one-letter code (A=alanine, C=cysteine, …, Y=tyrosine), read N→C. It is the only feature that is directly encoded by the gene; all structural features are derived from the folded form of this sequence.

Fold it, and you get atomic coordinates and the backbone conformation that goes with them.

  · The mmCIF table is the protein's shape written out atom by atom. For each backbone N, Cα, C, and carbonyl O, it records an (x, y, z) coordinate triple in Å plus the residue type, chain letter, and residue number.

  · Backbone dihedral angles. Every residue except chain termini has a φ (preceding-C → N → Cα → C) and a ψ (N → Cα → C → next-N). They are reported in degrees following the IUPAC sign convention. Secondary structure is essentially a statement about which (φ, ψ) basin each residue occupies.

  · DSSP 8-state secondary structure assigns each residue one of H (α-helix), G (3₁₀-helix), I (π-helix), E (extended β-strand), B (isolated β-bridge), T (hydrogen-bonded turn), S (bend), or '-' (coil). The assignment is computed from backbone hydrogen-bond geometry via the Kabsch–Sander algorithm.

  · P-SEA three-state annotation labels each residue as helix, strand, or coil based purely on the geometry of the Cα trace. It serves as a fallback when the full backbone (and thus DSSP) is unavailable.

Summarize the fold with a handful of shape descriptors and a per-residue structural alphabet.

  · Radius of gyration (Rg) is the root-mean-square distance of Cα atoms from their centroid — a single number for overall size and compactness. A globular domain of N residues has Rg ≈ 2.2·N^0.38 Å; an extended or disordered chain has a much larger Rg. The Cα contact count is the number of residue pairs whose Cα atoms are within 8 Å and are more than four positions apart in sequence — a standard proxy for tertiary packing density. The bounding box is the smallest axis-aligned box enclosing all Cα atoms.

  · Foldseek's 3Di representation compresses backbone geometry into a per-residue letter drawn from a learned twenty-state alphabet. It captures the tertiary interaction pattern around each residue — which residues are packed against it in space, regardless of where they are in sequence.

  · Accessible surface area quantifies burial. A residue with SASA near zero is packed into the hydrophobic core; one with SASA >100 Å² sits on the surface. Computed here via the Shrake–Rupley numerical algorithm with a 1.4 Å probe.

Ask how reliable the model is.

  · For AlphaFold models, the B-factor field carries pLDDT — the model's own estimate of local accuracy on a 0–100 scale. Regions with pLDDT<50 should be treated as essentially unmodeled; they often correspond to intrinsically disordered segments.

  · For experimental (PDB) structures, the B-factor (temperature factor) quantifies the positional spread of each atom in the crystal — a combination of thermal vibration and static disorder — in units of Å². High B-factors mark flexible loops or poorly resolved regions; low B-factors mark the rigid, well-ordered core.

  · PAE(i, j) answers: if I align the predicted and true structures on residue i, how far off (in Å) do I expect residue j to be? A block-diagonal PAE matrix with low values on the blocks and high values off-diagonal is the signature of a multi-domain protein with confidently predicted domains but uncertain inter-domain orientation.

Place it in context: what it resembles, what it is annotated as, and how it looks.

  · Structural nearest neighbors (via Foldseek easy-search vs the PDB). Reported per hit: target PDB id, E-value, and alignment TM-score. A TM-score above ~0.5 is the conventional threshold for 'same fold'.

  · Functional annotations link the protein to curated databases. InterPro entries identify conserved domains and families by matching the sequence against member-database signatures (Pfam, PROSITE, CDD, …). Gene Ontology (GO) terms describe molecular function, biological process, and cellular component in a controlled vocabulary. CATH places the structure in a hierarchical fold classification (Class/Architecture/Topology/Homologous-superfamily). The organism is the source species.

  · Plot images: a contact map (which residues are close in 3D, as an N×N binary image), a Ramachandran scatter (backbone torsion angles, revealing secondary-structure composition at a glance), and — for AlphaFold structures — a PAE heatmap (pairwise prediction confidence).

  · Structure images are PyMOL renders from six orthogonal camera directions. Cartoon representation draws helices as coils and strands as arrows; sticks shows the backbone as bonds; surface shows the solvent-excluded envelope. Rainbow coloring maps sequence position to hue (blue→red, N→C); chain coloring assigns a distinct color per polypeptide.